Protein AF-A0A399X9U7-F1 (afdb_monomer_lite)

Foldseek 3Di:
DDDDDDPPCPVVVVVVVVVVVVDDPDDDPPQDPQDDADPLLLVLLLQQLQLQQVVLPDPVVVVVQVVDQKAWAAWEAEPFKTWIWIHGPVGIKIWMKGWPAFDVVVVRDTDIDTDMDDLVQLNPPPCNVVCLSSDPDVVSVSVSVCSSPDRDDSVSSVVCRVVSHYHYHYDYDD

Radius of gyration: 19.42 Å; chains: 1; bounding box: 49×53×47 Å

Structure (mmCIF, N/CA/C/O backbone):
data_AF-A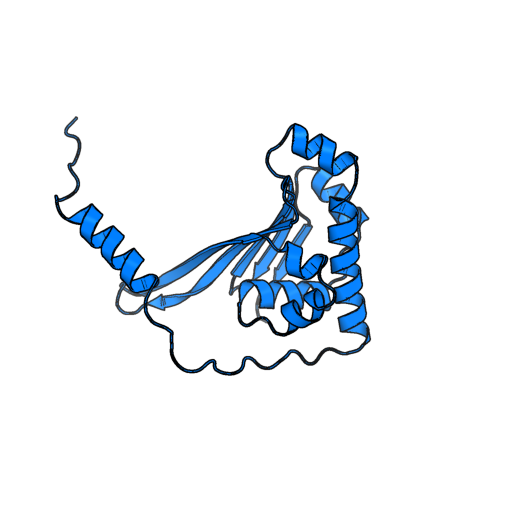0A399X9U7-F1
#
_entry.id   AF-A0A399X9U7-F1
#
loop_
_atom_site.group_PDB
_atom_site.id
_atom_site.type_symbol
_atom_site.label_atom_id
_atom_site.label_alt_id
_atom_site.label_comp_id
_atom_site.label_asym_id
_atom_site.label_entity_id
_atom_site.label_seq_id
_atom_site.pdbx_PDB_ins_code
_atom_site.Cartn_x
_atom_site.Cartn_y
_atom_site.Cartn_z
_atom_site.occupancy
_atom_site.B_iso_or_equiv
_atom_site.auth_seq_id
_atom_site.auth_comp_id
_atom_site.auth_asym_id
_atom_site.auth_atom_id
_atom_site.pdbx_PDB_model_num
ATOM 1 N N . MET A 1 1 ? -30.517 -34.171 -14.030 1.00 41.56 1 MET A N 1
ATOM 2 C CA . MET A 1 1 ? -29.360 -33.263 -14.184 1.00 41.56 1 MET A CA 1
ATOM 3 C C . MET A 1 1 ? -28.101 -34.109 -14.130 1.00 41.56 1 MET A C 1
ATOM 5 O O . MET A 1 1 ? -27.771 -34.615 -13.067 1.00 41.56 1 MET A O 1
ATOM 9 N N . ASN A 1 2 ? -27.466 -34.354 -15.277 1.00 43.75 2 ASN A N 1
ATOM 10 C CA . ASN A 1 2 ? -26.232 -35.135 -15.333 1.00 43.75 2 ASN A CA 1
ATOM 11 C C . ASN A 1 2 ? -25.071 -34.232 -14.913 1.00 43.75 2 ASN A C 1
ATOM 13 O O . ASN A 1 2 ? -24.716 -33.311 -15.643 1.00 43.75 2 ASN A O 1
ATOM 17 N N . MET A 1 3 ? -24.505 -34.481 -13.731 1.00 45.59 3 MET A N 1
ATOM 18 C CA . MET A 1 3 ? -23.236 -33.879 -13.331 1.00 45.59 3 MET A CA 1
ATOM 19 C C . MET A 1 3 ? -22.171 -34.280 -14.354 1.00 45.59 3 MET A C 1
ATOM 21 O O . MET A 1 3 ? -21.854 -35.462 -14.498 1.00 45.59 3 MET A O 1
ATOM 25 N N . VAL A 1 4 ? -21.643 -33.295 -15.079 1.00 49.31 4 VAL A N 1
ATOM 26 C CA . VAL A 1 4 ? -20.519 -33.483 -15.997 1.00 49.31 4 VAL A CA 1
ATOM 27 C C . VAL A 1 4 ? -19.310 -33.863 -15.147 1.00 49.31 4 VAL A C 1
ATOM 29 O O . VAL A 1 4 ? -18.787 -33.045 -14.393 1.00 49.31 4 VAL A O 1
ATOM 32 N N . LYS A 1 5 ? -18.905 -35.135 -15.206 1.00 55.19 5 LYS A N 1
ATOM 33 C CA . LYS A 1 5 ? -17.706 -35.609 -14.512 1.00 55.19 5 LYS A CA 1
ATOM 34 C C . LYS A 1 5 ? -16.485 -35.021 -15.210 1.00 55.19 5 LYS A C 1
ATOM 36 O O . LYS A 1 5 ? -16.340 -35.165 -16.423 1.00 55.19 5 LYS A O 1
ATOM 41 N N . ALA A 1 6 ? -15.616 -34.367 -14.443 1.00 52.53 6 ALA A N 1
ATOM 42 C CA . ALA A 1 6 ? -14.308 -33.977 -14.944 1.00 52.53 6 ALA A CA 1
ATOM 43 C C . ALA A 1 6 ? -13.552 -35.24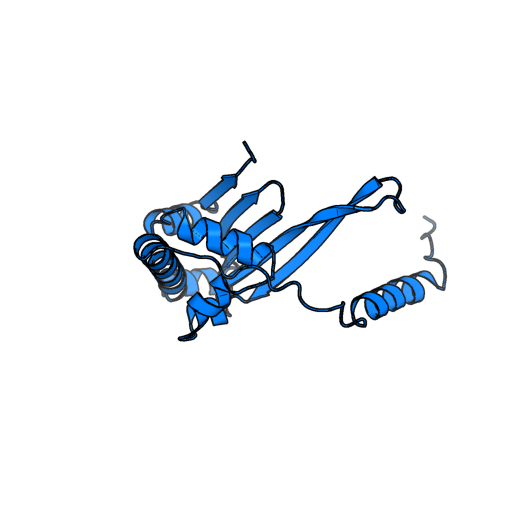0 -15.411 1.00 52.53 6 ALA A C 1
ATOM 45 O O . ALA A 1 6 ? -13.658 -36.276 -14.746 1.00 52.53 6 ALA A O 1
ATOM 46 N N . PRO A 1 7 ? -12.815 -35.185 -16.537 1.00 67.81 7 PRO A N 1
ATOM 47 C CA . PRO A 1 7 ? -11.997 -36.303 -16.996 1.00 67.81 7 PRO A CA 1
ATOM 48 C C . PRO A 1 7 ? -11.060 -36.783 -15.882 1.00 67.81 7 PRO A C 1
ATOM 50 O O . PRO A 1 7 ? -10.490 -35.953 -15.175 1.00 67.81 7 PRO A O 1
ATOM 53 N N . GLU A 1 8 ? -10.862 -38.099 -15.751 1.00 65.50 8 GLU A N 1
ATOM 54 C CA . GLU A 1 8 ? -10.122 -38.731 -14.636 1.00 65.50 8 GLU A CA 1
ATOM 55 C C . GLU A 1 8 ? -8.705 -38.174 -14.419 1.00 65.50 8 GLU A C 1
ATOM 57 O O . GLU A 1 8 ? -8.156 -38.291 -13.331 1.00 65.50 8 GLU A O 1
ATOM 62 N N . LYS A 1 9 ? -8.128 -37.521 -15.432 1.00 61.19 9 LYS A N 1
ATOM 63 C CA . LYS A 1 9 ? -6.778 -36.944 -15.397 1.00 61.19 9 LYS A CA 1
ATOM 64 C C . LYS A 1 9 ? -6.742 -35.419 -15.310 1.00 61.19 9 LYS A C 1
ATOM 66 O O . LYS A 1 9 ? -5.658 -34.854 -15.233 1.00 61.19 9 LYS A O 1
ATOM 71 N N . PHE A 1 10 ? -7.890 -34.738 -15.309 1.00 70.19 10 PHE A N 1
ATOM 72 C CA . PHE A 1 10 ? -7.940 -33.273 -15.295 1.00 70.19 10 PHE A CA 1
ATOM 73 C C . PHE A 1 10 ? -7.275 -32.695 -14.042 1.00 70.19 10 PHE A C 1
ATOM 75 O O . PHE A 1 10 ? -6.485 -31.758 -14.137 1.00 70.19 10 PHE A O 1
ATOM 82 N N . LEU A 1 11 ? -7.558 -33.275 -12.872 1.00 61.28 11 LEU A N 1
ATOM 83 C CA . LEU A 1 11 ? -6.993 -32.805 -11.609 1.00 61.28 11 LEU A CA 1
ATOM 84 C C . LEU A 1 11 ? -5.471 -33.025 -11.562 1.00 61.28 11 LEU A C 1
ATOM 86 O O . LEU A 1 11 ? -4.735 -32.121 -11.172 1.00 61.28 11 LEU A O 1
ATOM 90 N N . ASP A 1 12 ? -4.993 -34.172 -12.045 1.00 66.19 12 ASP A N 1
ATOM 91 C CA . ASP A 1 12 ? -3.563 -34.497 -12.094 1.00 66.19 12 ASP A CA 1
ATOM 92 C C . ASP A 1 12 ? -2.804 -33.663 -13.141 1.00 66.19 12 ASP A C 1
ATOM 94 O O . ASP A 1 12 ? -1.686 -33.204 -12.887 1.00 66.19 12 ASP A O 1
ATOM 98 N N . GLU A 1 13 ? -3.406 -33.376 -14.299 1.00 65.81 13 GLU A N 1
ATOM 99 C CA . GLU A 1 13 ? -2.847 -32.451 -15.295 1.00 65.81 13 GLU A CA 1
ATOM 100 C C . GLU A 1 13 ? -2.814 -31.008 -14.778 1.00 65.81 13 GLU A C 1
ATOM 102 O O . GLU A 1 13 ? -1.831 -30.290 -14.973 1.00 65.81 13 GLU A O 1
ATOM 107 N N . TYR A 1 14 ? -3.856 -30.574 -14.072 1.00 64.94 14 TYR A N 1
ATOM 108 C CA . TYR A 1 14 ? -3.912 -29.242 -13.478 1.00 64.94 14 TYR A CA 1
ATOM 109 C C . TYR A 1 14 ? -2.863 -29.075 -12.364 1.00 64.94 14 TYR A C 1
ATOM 111 O O . TYR A 1 14 ? -2.117 -28.089 -12.334 1.00 64.94 14 TYR A O 1
ATOM 119 N N . LEU A 1 15 ? -2.732 -30.067 -11.478 1.00 57.69 15 LEU A N 1
ATOM 120 C CA . LEU A 1 15 ? -1.759 -30.059 -10.383 1.00 57.69 15 LEU A CA 1
ATOM 121 C C . LEU A 1 15 ? -0.313 -30.245 -10.868 1.00 57.69 15 LEU A C 1
ATOM 123 O O . LEU A 1 15 ? 0.602 -29.621 -10.320 1.00 57.69 15 LEU A O 1
ATOM 127 N N . SER A 1 16 ? -0.080 -31.035 -11.919 1.00 63.75 16 SER A N 1
ATOM 128 C CA . SER A 1 16 ? 1.253 -31.166 -12.524 1.00 63.75 16 SER A CA 1
ATOM 129 C C . SER A 1 16 ? 1.705 -29.871 -13.206 1.00 63.75 16 SER A C 1
ATOM 131 O O . SER A 1 16 ? 2.871 -29.496 -13.068 1.00 63.75 16 SER A O 1
ATOM 133 N N . ARG A 1 17 ? 0.795 -29.099 -13.820 1.00 56.41 17 ARG A N 1
ATOM 134 C CA . ARG A 1 17 ? 1.097 -27.744 -14.322 1.00 56.41 17 ARG A CA 1
ATOM 135 C C . ARG A 1 17 ? 1.448 -26.768 -13.195 1.00 56.41 17 ARG A C 1
ATOM 137 O O . ARG A 1 17 ? 2.394 -25.997 -13.349 1.00 56.41 17 ARG A O 1
ATOM 144 N N . LYS A 1 18 ? 0.780 -26.848 -12.033 1.00 49.12 18 LYS A N 1
ATOM 145 C CA . LYS A 1 18 ? 1.180 -26.088 -10.829 1.00 49.12 18 LYS A CA 1
ATOM 146 C C . LYS A 1 18 ? 2.589 -26.459 -10.345 1.00 49.12 18 LYS A C 1
ATOM 148 O O . LYS A 1 18 ? 3.338 -25.567 -9.956 1.00 49.12 18 LYS A O 1
ATOM 153 N N . LYS A 1 19 ? 2.989 -27.736 -10.420 1.00 45.50 19 LYS A N 1
ATOM 154 C CA . LYS A 1 19 ? 4.364 -28.167 -10.087 1.00 45.50 19 LYS A CA 1
ATOM 155 C C . LYS A 1 19 ? 5.411 -27.672 -11.091 1.00 45.50 19 LYS A C 1
ATOM 157 O O . LYS A 1 19 ? 6.499 -27.292 -10.672 1.00 45.50 19 LYS A O 1
ATOM 162 N N . VAL A 1 20 ? 5.092 -27.606 -12.385 1.00 45.00 20 VAL A N 1
ATOM 163 C CA . VAL A 1 20 ? 6.006 -27.054 -13.408 1.00 45.00 20 VAL A CA 1
ATOM 164 C C . VAL A 1 20 ? 6.177 -25.533 -13.263 1.00 45.00 20 VAL A C 1
ATOM 166 O O . VAL A 1 20 ? 7.260 -25.015 -13.526 1.00 45.00 20 VAL A O 1
ATOM 169 N N . LEU A 1 21 ? 5.166 -24.820 -12.754 1.00 46.41 21 LEU A N 1
ATOM 170 C CA . LEU A 1 21 ? 5.271 -23.397 -12.395 1.00 46.41 21 LEU A CA 1
ATOM 171 C C . LEU A 1 21 ? 6.057 -23.143 -11.093 1.00 46.41 21 LEU A C 1
ATOM 173 O O . LEU A 1 21 ? 6.485 -22.018 -10.854 1.00 46.41 21 LEU A O 1
ATOM 177 N N . GLY A 1 22 ? 6.281 -24.176 -10.273 1.00 44.34 22 GLY A N 1
ATOM 178 C CA . GLY A 1 22 ? 7.064 -24.110 -9.034 1.00 44.34 22 GLY A CA 1
ATOM 179 C C . GLY A 1 22 ? 8.519 -24.575 -9.161 1.00 44.34 22 GLY A C 1
ATOM 180 O O . GLY A 1 22 ? 9.208 -24.670 -8.151 1.00 44.34 22 GLY A O 1
ATOM 181 N N . GLY A 1 23 ? 8.999 -24.896 -10.368 1.00 44.22 23 GLY A N 1
ATOM 182 C CA . GLY A 1 23 ? 10.245 -25.649 -10.524 1.00 44.22 23 GLY A CA 1
ATOM 183 C C . GLY A 1 23 ? 10.994 -25.405 -11.825 1.00 44.22 23 GLY A C 1
ATOM 184 O O . GLY A 1 23 ? 11.345 -26.359 -12.507 1.00 44.22 23 GLY A O 1
ATOM 185 N N . LYS A 1 24 ? 11.286 -24.147 -12.156 1.00 36.97 24 LYS A N 1
ATOM 186 C CA . LYS A 1 24 ? 12.490 -23.779 -12.915 1.00 36.97 24 LYS A CA 1
ATOM 187 C C . LYS A 1 24 ? 12.995 -22.460 -12.351 1.00 36.97 24 LYS A C 1
ATOM 189 O O . LYS A 1 24 ? 12.332 -21.438 -12.495 1.00 36.97 24 LYS A O 1
ATOM 194 N N . ALA A 1 25 ? 14.163 -22.502 -11.711 1.00 46.09 25 ALA A N 1
ATOM 195 C CA . ALA A 1 25 ? 14.980 -21.322 -11.478 1.00 46.09 25 ALA A CA 1
ATOM 196 C C . ALA A 1 25 ? 15.245 -20.684 -12.849 1.00 46.09 25 ALA A C 1
ATOM 198 O O . ALA A 1 25 ? 16.075 -21.157 -13.627 1.00 46.09 25 ALA A O 1
ATOM 199 N N . GLY A 1 26 ? 14.416 -19.699 -13.190 1.00 38.09 26 GLY A N 1
ATOM 200 C CA . GLY A 1 26 ? 14.501 -18.953 -14.429 1.00 38.09 26 GLY A CA 1
ATOM 201 C C . GLY A 1 26 ? 15.849 -18.253 -14.502 1.00 38.09 26 GLY A C 1
ATOM 202 O O . GLY A 1 26 ? 16.326 -17.697 -13.517 1.00 38.09 26 GLY A O 1
ATOM 203 N N . ALA A 1 27 ? 16.453 -18.372 -15.679 1.00 36.53 27 ALA A N 1
ATOM 204 C CA . ALA A 1 27 ? 17.723 -17.816 -16.105 1.00 36.53 27 ALA A CA 1
ATOM 205 C C . ALA A 1 27 ? 18.062 -16.444 -15.499 1.00 36.53 27 ALA A C 1
ATOM 207 O O . ALA A 1 27 ? 17.189 -15.593 -15.370 1.00 36.53 27 ALA A O 1
ATOM 208 N N . LYS A 1 28 ? 19.359 -16.274 -15.184 1.00 37.00 28 LYS A N 1
ATOM 209 C CA . LYS A 1 28 ? 20.082 -15.026 -14.879 1.00 37.00 28 LYS A CA 1
ATOM 210 C C . LYS A 1 28 ? 19.170 -13.803 -14.786 1.00 37.00 28 LYS A C 1
ATOM 212 O O . LYS A 1 28 ? 18.799 -13.249 -15.816 1.00 37.00 28 LYS A O 1
ATOM 217 N N . SER A 1 29 ? 18.893 -13.396 -13.544 1.00 34.47 29 SER A N 1
ATOM 218 C CA . SER A 1 29 ? 18.397 -12.066 -13.187 1.00 34.47 29 SER A CA 1
ATOM 219 C C . SER A 1 29 ? 19.012 -11.035 -14.134 1.00 34.47 29 SER A C 1
ATOM 221 O O . SER A 1 29 ? 20.200 -10.720 -14.034 1.00 34.47 29 SER A O 1
ATOM 223 N N . SER A 1 30 ? 18.225 -10.564 -15.105 1.00 41.12 30 SER A N 1
ATOM 224 C CA . SER A 1 30 ? 18.475 -9.263 -15.696 1.00 41.12 30 SER A CA 1
ATOM 225 C C . SER A 1 30 ? 18.414 -8.327 -14.506 1.00 41.12 30 SER A C 1
ATOM 227 O O . SER A 1 30 ? 17.343 -8.180 -13.918 1.00 41.12 30 SER A O 1
ATOM 229 N N . VAL A 1 31 ? 19.570 -7.821 -14.078 1.00 45.16 31 VAL A N 1
ATOM 230 C CA . VAL A 1 31 ? 19.669 -6.865 -12.979 1.00 45.16 31 VAL A CA 1
ATOM 231 C C . VAL A 1 31 ? 18.693 -5.749 -13.318 1.00 45.16 31 VAL A C 1
ATOM 233 O O . VAL A 1 31 ? 18.966 -4.951 -14.214 1.00 45.16 31 VAL A O 1
ATOM 236 N N . MET A 1 32 ? 17.516 -5.755 -12.684 1.00 51.84 32 MET A N 1
ATOM 237 C CA . MET A 1 32 ? 16.585 -4.655 -12.857 1.00 51.84 32 MET A CA 1
ATOM 238 C C . MET A 1 32 ? 17.326 -3.422 -12.352 1.00 51.84 32 MET A C 1
ATOM 240 O O . MET A 1 32 ? 17.944 -3.488 -11.281 1.00 51.84 32 MET A O 1
ATOM 244 N N . PRO A 1 33 ? 17.382 -2.345 -13.150 1.00 57.69 33 PRO A N 1
ATOM 245 C CA . PRO A 1 33 ? 18.125 -1.165 -12.764 1.00 57.69 33 PRO A CA 1
ATOM 246 C C . PRO A 1 33 ? 17.585 -0.684 -11.420 1.00 57.69 33 PRO A C 1
ATOM 248 O O . PRO A 1 33 ? 16.384 -0.477 -11.259 1.00 57.69 33 PRO A O 1
ATOM 251 N N . VAL A 1 34 ? 18.478 -0.552 -10.438 1.00 67.50 34 VAL A N 1
ATOM 252 C CA . VAL A 1 34 ? 18.133 0.068 -9.157 1.00 67.50 34 VAL A CA 1
ATOM 253 C C . VAL A 1 34 ? 17.624 1.469 -9.471 1.00 67.50 34 VAL A C 1
ATOM 255 O O . VAL A 1 34 ? 18.308 2.216 -10.180 1.00 67.50 34 VAL A O 1
ATOM 258 N N . ARG A 1 35 ? 16.435 1.816 -8.967 1.00 77.12 35 ARG A N 1
ATOM 259 C CA . ARG A 1 35 ? 15.876 3.156 -9.153 1.00 77.12 35 ARG A CA 1
ATOM 260 C C . ARG A 1 35 ? 16.882 4.197 -8.701 1.00 77.12 35 ARG A C 1
ATOM 262 O O . ARG A 1 35 ? 17.356 4.164 -7.564 1.00 77.12 35 ARG A O 1
ATOM 269 N N . LYS A 1 36 ? 17.191 5.136 -9.588 1.00 80.62 36 LYS A N 1
ATOM 270 C CA . LYS A 1 36 ? 17.878 6.360 -9.197 1.00 80.62 36 LYS A CA 1
ATOM 271 C C . LYS A 1 36 ? 16.805 7.325 -8.726 1.00 80.62 36 LYS A C 1
ATOM 273 O O . LYS A 1 36 ? 16.060 7.830 -9.551 1.00 80.62 36 LYS A O 1
ATOM 278 N N . VAL A 1 37 ? 16.733 7.523 -7.417 1.00 87.44 37 VAL A N 1
ATOM 279 C CA . VAL A 1 37 ? 15.838 8.494 -6.786 1.00 87.44 37 VAL A CA 1
ATOM 280 C C . VAL A 1 37 ? 16.659 9.660 -6.248 1.00 87.44 37 VAL A C 1
ATOM 282 O O . VAL A 1 37 ? 17.752 9.478 -5.704 1.00 87.44 37 VAL A O 1
ATOM 285 N N . SER A 1 38 ? 16.140 10.862 -6.426 1.00 91.00 38 SER A N 1
ATOM 286 C CA . SER A 1 38 ? 16.591 12.081 -5.767 1.00 91.00 38 SER A CA 1
ATOM 287 C C . SER A 1 38 ? 16.313 12.026 -4.260 1.00 91.00 38 SER A C 1
ATOM 289 O O . SER A 1 38 ? 15.569 11.179 -3.758 1.00 91.00 38 SER A O 1
ATOM 291 N N . ALA A 1 39 ? 16.917 12.950 -3.510 1.00 92.38 39 ALA A N 1
ATOM 292 C CA . ALA A 1 39 ? 16.698 13.044 -2.068 1.00 92.38 39 ALA A CA 1
ATOM 293 C C . ALA A 1 39 ? 15.233 13.370 -1.719 1.00 92.38 39 ALA A C 1
ATOM 295 O O . ALA A 1 39 ? 14.710 12.845 -0.738 1.00 92.38 39 ALA A O 1
ATOM 296 N N . GLU A 1 40 ? 14.571 14.196 -2.532 1.00 92.94 40 GLU A N 1
ATOM 297 C CA . GLU A 1 40 ? 13.166 14.578 -2.349 1.00 92.94 40 GLU A CA 1
ATOM 298 C C . GLU A 1 40 ? 12.220 13.401 -2.604 1.00 92.94 40 GLU A C 1
ATOM 300 O O . GLU A 1 40 ? 11.326 13.136 -1.803 1.00 92.94 40 GLU A O 1
ATOM 305 N N . GLU A 1 41 ? 12.456 12.645 -3.676 1.00 94.38 41 GLU A N 1
ATOM 306 C CA . GLU A 1 41 ? 11.721 11.415 -3.999 1.00 94.38 41 GLU A CA 1
ATOM 307 C C . GLU A 1 41 ? 11.863 10.363 -2.894 1.00 94.38 41 GLU A C 1
ATOM 309 O O . GLU A 1 41 ? 10.878 9.765 -2.460 1.00 94.38 41 GLU A O 1
ATOM 314 N N . LEU A 1 42 ? 13.082 10.177 -2.377 1.00 93.44 42 LEU A N 1
ATOM 315 C CA . LEU A 1 42 ? 13.326 9.269 -1.259 1.00 93.44 42 LEU A CA 1
ATOM 316 C C . LEU A 1 42 ? 12.627 9.737 0.026 1.00 93.44 42 LEU A C 1
ATOM 318 O O . LEU A 1 42 ? 12.140 8.905 0.793 1.00 93.44 42 LEU A O 1
ATOM 322 N N . ALA A 1 43 ? 12.591 11.047 0.282 1.00 93.38 43 ALA A N 1
ATOM 323 C CA . ALA A 1 43 ? 11.889 11.603 1.431 1.00 93.38 43 ALA A CA 1
ATOM 324 C C . ALA A 1 43 ? 10.378 11.351 1.330 1.00 93.38 43 ALA A C 1
ATOM 326 O O . ALA A 1 43 ? 9.796 10.854 2.293 1.00 93.38 43 ALA A O 1
ATOM 327 N N . ARG A 1 44 ? 9.765 11.591 0.161 1.00 94.94 44 ARG A N 1
ATOM 328 C CA . ARG A 1 44 ? 8.340 11.296 -0.078 1.00 94.94 44 ARG A CA 1
ATOM 329 C C . ARG A 1 44 ? 8.016 9.819 0.106 1.00 94.94 44 ARG A C 1
ATOM 331 O O . ARG A 1 44 ? 7.101 9.492 0.856 1.00 94.94 44 ARG A O 1
ATOM 338 N N . LEU A 1 45 ? 8.825 8.929 -0.472 1.00 95.31 45 LEU A N 1
ATOM 339 C CA . LEU A 1 45 ? 8.673 7.485 -0.288 1.00 95.31 45 LEU A CA 1
ATOM 340 C C . LEU A 1 45 ? 8.668 7.099 1.198 1.00 95.31 45 LEU A C 1
ATOM 342 O O . LEU A 1 45 ? 7.805 6.344 1.645 1.00 95.31 45 LEU A O 1
ATOM 346 N N . LYS A 1 46 ? 9.623 7.623 1.976 1.00 94.25 46 LYS A N 1
ATOM 347 C CA . LYS A 1 46 ? 9.717 7.346 3.417 1.00 94.25 46 LYS A CA 1
ATOM 348 C C . LYS A 1 46 ? 8.518 7.882 4.188 1.00 94.25 46 LYS A C 1
ATOM 350 O O . LYS A 1 46 ? 8.012 7.165 5.045 1.00 94.25 46 LYS A O 1
ATOM 355 N N . ILE A 1 47 ? 8.068 9.096 3.876 1.00 95.12 47 ILE A N 1
ATOM 356 C CA . ILE A 1 47 ? 6.892 9.704 4.506 1.00 95.12 47 ILE A CA 1
ATOM 357 C C . ILE A 1 47 ? 5.660 8.842 4.238 1.00 95.12 47 ILE A C 1
ATOM 359 O O . ILE A 1 47 ? 5.005 8.435 5.187 1.00 95.12 47 ILE A O 1
ATOM 363 N N . ASN A 1 48 ? 5.401 8.460 2.987 1.00 96.38 48 ASN A N 1
ATOM 364 C CA . ASN A 1 48 ? 4.264 7.602 2.650 1.00 96.38 48 ASN A CA 1
ATOM 365 C C . ASN A 1 48 ? 4.311 6.262 3.401 1.00 96.38 48 ASN A C 1
ATOM 367 O O . ASN A 1 48 ? 3.324 5.857 4.011 1.00 96.38 48 ASN A O 1
ATOM 371 N N . ILE A 1 49 ? 5.470 5.591 3.432 1.00 95.62 49 ILE A N 1
ATOM 372 C CA . ILE A 1 49 ? 5.648 4.346 4.200 1.00 95.62 49 ILE A CA 1
ATOM 373 C C . ILE A 1 49 ? 5.324 4.565 5.686 1.00 95.62 49 ILE A C 1
ATOM 375 O O . ILE A 1 49 ? 4.603 3.766 6.285 1.00 95.62 49 ILE A O 1
ATOM 379 N N . GLN A 1 50 ? 5.834 5.646 6.279 1.00 94.81 50 GLN A N 1
ATOM 380 C CA . GLN A 1 50 ? 5.591 5.985 7.681 1.00 94.81 50 GLN A CA 1
ATOM 381 C C . GLN A 1 50 ? 4.118 6.286 7.954 1.00 94.81 50 GLN A C 1
ATOM 383 O O . GLN A 1 50 ? 3.584 5.763 8.927 1.00 94.81 50 GLN A O 1
ATOM 388 N N . THR A 1 51 ? 3.455 7.060 7.094 1.00 95.94 51 THR A N 1
ATOM 389 C CA . THR A 1 51 ? 2.030 7.393 7.202 1.00 95.94 51 THR A CA 1
ATOM 390 C C . THR A 1 51 ? 1.174 6.132 7.182 1.00 95.94 51 THR A C 1
ATOM 392 O O . THR A 1 51 ? 0.398 5.890 8.104 1.00 95.94 51 THR A O 1
ATOM 395 N N . LEU A 1 52 ? 1.362 5.273 6.177 1.00 96.50 52 LEU A N 1
ATOM 396 C CA . LEU A 1 52 ? 0.569 4.052 6.020 1.00 96.50 52 LEU A CA 1
ATOM 397 C C . LEU A 1 52 ? 0.764 3.082 7.195 1.00 96.50 52 LEU A C 1
ATOM 399 O O . LEU A 1 52 ? -0.201 2.454 7.635 1.00 96.50 52 LEU A O 1
ATOM 403 N N . TRP A 1 53 ? 1.994 2.959 7.704 1.00 96.25 53 TRP A N 1
ATOM 404 C CA . TRP A 1 53 ? 2.283 2.151 8.893 1.00 96.25 53 TRP A CA 1
ATOM 405 C C . TRP A 1 53 ? 1.740 2.783 10.179 1.00 96.25 53 TRP A C 1
ATOM 407 O O . TRP A 1 53 ? 1.250 2.073 11.057 1.00 96.25 53 TRP A O 1
ATOM 417 N N . GLY A 1 54 ? 1.805 4.111 10.280 1.00 95.69 54 GLY A N 1
ATOM 418 C CA . GLY A 1 54 ? 1.274 4.891 11.391 1.00 95.69 54 GLY A CA 1
ATOM 419 C C . GLY A 1 54 ? -0.226 4.683 11.550 1.00 95.69 54 GLY A C 1
ATOM 420 O O . GLY A 1 54 ? -0.657 4.278 12.627 1.00 95.69 54 GLY A O 1
ATOM 421 N N . VAL A 1 55 ? -0.990 4.843 10.463 1.00 96.38 55 VAL A N 1
ATOM 422 C CA . VAL A 1 55 ? -2.441 4.594 10.435 1.00 96.38 55 VAL A CA 1
ATOM 423 C C . VAL A 1 55 ? -2.755 3.158 10.851 1.00 96.38 55 VAL A C 1
ATOM 425 O O . VAL A 1 55 ? -3.562 2.956 11.756 1.00 96.38 55 VAL A O 1
ATOM 428 N N . TYR A 1 56 ? -2.068 2.158 10.284 1.00 96.50 56 TYR A N 1
ATOM 429 C CA . TYR A 1 56 ? -2.252 0.751 10.668 1.00 96.50 56 TYR A CA 1
ATOM 430 C C . TYR A 1 56 ? -2.077 0.509 12.180 1.00 96.50 56 TYR A C 1
ATOM 432 O O . TYR A 1 56 ? -2.771 -0.313 12.778 1.00 96.50 56 TYR A O 1
ATOM 440 N N . GLY A 1 57 ? -1.140 1.221 12.812 1.00 92.38 57 GLY A N 1
ATOM 441 C CA . GLY A 1 57 ? -0.813 1.060 14.226 1.00 92.38 57 GLY A CA 1
ATOM 442 C C . GLY A 1 57 ? -1.880 1.560 15.206 1.00 92.38 57 GLY A C 1
ATOM 443 O O . GLY A 1 57 ? -1.774 1.241 16.399 1.00 92.38 57 GLY A O 1
ATOM 444 N N . THR A 1 58 ? -2.878 2.307 14.730 1.00 94.44 58 THR A N 1
ATOM 445 C CA . THR A 1 58 ? -3.864 3.020 15.556 1.00 94.44 58 THR A CA 1
ATOM 446 C C . THR A 1 58 ? -4.890 2.093 16.222 1.00 94.44 58 THR A C 1
ATOM 448 O O . THR A 1 58 ? -5.193 1.015 15.699 1.00 94.44 58 THR A O 1
ATOM 451 N N . PRO A 1 59 ? -5.432 2.471 17.396 1.00 93.81 59 PRO A N 1
ATOM 452 C CA . PRO A 1 59 ? -6.519 1.735 18.040 1.00 93.81 59 PRO A CA 1
ATOM 453 C C . PRO A 1 59 ? -7.764 1.598 17.157 1.00 93.81 59 PRO A C 1
ATOM 455 O O . PRO A 1 59 ? -8.354 0.524 17.113 1.00 93.81 59 PRO A O 1
ATOM 458 N N . GLU A 1 60 ? -8.118 2.644 16.416 1.00 94.81 60 GLU A N 1
ATOM 459 C CA . GLU A 1 60 ? -9.298 2.703 15.555 1.00 94.81 60 GLU A CA 1
ATOM 460 C C . GLU A 1 60 ? -9.241 1.623 14.468 1.00 94.81 60 GLU A C 1
ATOM 462 O O . GLU A 1 60 ? -10.198 0.868 14.290 1.00 94.81 60 GLU A O 1
ATOM 467 N N . ILE A 1 61 ? -8.090 1.468 13.802 1.00 95.31 61 ILE A N 1
ATOM 468 C CA . ILE A 1 61 ? -7.896 0.400 12.813 1.00 95.31 61 ILE A CA 1
ATOM 469 C C . ILE A 1 61 ? -8.009 -0.982 13.461 1.00 95.31 61 ILE A C 1
ATOM 471 O O . ILE A 1 61 ? -8.625 -1.878 12.885 1.00 95.31 61 ILE A O 1
ATOM 475 N N . ARG A 1 62 ? -7.484 -1.175 14.678 1.00 90.94 62 ARG A N 1
ATOM 476 C CA . ARG A 1 62 ? -7.621 -2.458 15.394 1.00 90.94 62 ARG A C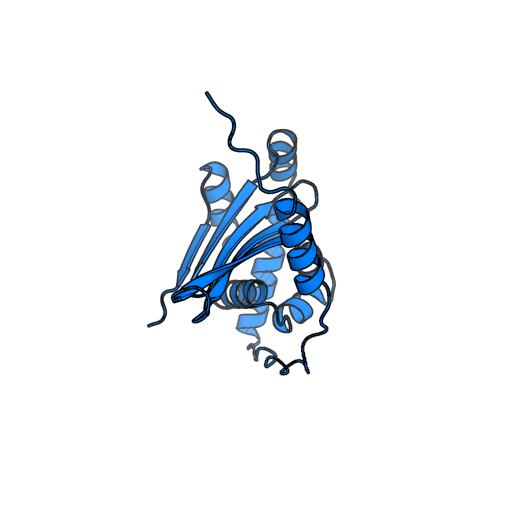A 1
ATOM 477 C C . ARG A 1 62 ? -9.070 -2.769 15.749 1.00 90.94 62 ARG A C 1
ATOM 479 O O . ARG A 1 62 ? -9.475 -3.922 15.648 1.00 90.94 62 ARG A O 1
ATOM 486 N N . GLU A 1 63 ? -9.842 -1.771 16.166 1.00 92.88 63 GLU A N 1
ATOM 487 C CA . GLU A 1 63 ? -11.260 -1.944 16.489 1.00 92.88 63 GLU A CA 1
ATOM 488 C C . GLU A 1 63 ? -12.095 -2.299 15.259 1.00 92.88 63 GLU A C 1
ATOM 490 O O . GLU A 1 63 ? -12.989 -3.145 15.355 1.00 92.88 63 GLU A O 1
ATOM 495 N N . ILE A 1 64 ? -11.796 -1.690 14.107 1.00 92.62 64 ILE A N 1
ATOM 496 C CA . ILE A 1 64 ? -12.433 -2.046 12.836 1.00 92.62 64 ILE A CA 1
ATOM 497 C C . ILE A 1 64 ? -12.041 -3.477 12.452 1.00 92.62 64 ILE A C 1
ATOM 499 O O . ILE A 1 64 ? -12.922 -4.300 12.229 1.00 92.62 64 ILE A O 1
ATOM 503 N N . LEU A 1 65 ? -10.748 -3.822 12.482 1.00 93.06 65 LEU A N 1
ATOM 504 C CA . LEU A 1 65 ? -10.257 -5.166 12.136 1.00 93.06 65 LEU A CA 1
ATOM 505 C C . LEU A 1 65 ? -10.707 -6.277 13.102 1.00 93.06 65 LEU A C 1
ATOM 507 O O . LEU A 1 65 ? -10.656 -7.458 12.772 1.00 93.06 65 LEU A O 1
ATOM 511 N N . ALA A 1 66 ? -11.152 -5.930 14.311 1.00 92.69 66 ALA A N 1
ATOM 512 C CA . ALA A 1 66 ? -11.781 -6.888 15.219 1.00 92.69 66 ALA A CA 1
ATOM 513 C C . ALA A 1 66 ? -13.206 -7.272 14.774 1.00 92.69 66 ALA A C 1
ATOM 515 O O . ALA A 1 66 ? -13.730 -8.302 15.202 1.00 92.69 66 ALA A O 1
ATOM 516 N N . LYS A 1 67 ? -13.844 -6.436 13.946 1.00 94.25 67 LYS A N 1
ATOM 517 C CA . LYS A 1 67 ? -15.206 -6.623 13.420 1.00 94.25 67 LYS A CA 1
ATOM 518 C C . LYS A 1 67 ? -15.204 -7.028 11.947 1.00 94.25 67 LYS A C 1
ATOM 520 O O . LYS A 1 67 ? -16.085 -7.769 11.519 1.00 94.25 67 LYS A O 1
ATOM 525 N N . GLU A 1 68 ? -14.218 -6.559 11.194 1.00 92.38 68 GLU A N 1
ATOM 526 C CA . GLU A 1 68 ? -14.053 -6.770 9.760 1.00 92.38 68 GLU A CA 1
ATOM 527 C C . GLU A 1 68 ? -12.730 -7.477 9.471 1.00 92.38 68 GLU A C 1
ATOM 529 O O . GLU A 1 68 ? -11.727 -7.252 10.137 1.00 92.38 68 GLU A O 1
ATOM 534 N N . GLN A 1 69 ? -12.701 -8.345 8.462 1.00 90.31 69 GLN A N 1
ATOM 535 C CA . GLN A 1 69 ? -11.498 -9.127 8.160 1.00 90.31 69 GLN A CA 1
ATOM 536 C C . GLN A 1 69 ? -10.366 -8.276 7.560 1.00 90.31 69 GLN A C 1
ATOM 538 O O . GLN A 1 69 ? -9.184 -8.570 7.770 1.00 90.31 69 GLN A O 1
ATOM 543 N N . GLU A 1 70 ? -10.721 -7.259 6.777 1.00 95.81 70 GLU A N 1
ATOM 544 C CA . GLU A 1 70 ? -9.779 -6.391 6.083 1.00 95.81 70 GLU A CA 1
ATOM 545 C C . GLU A 1 70 ? -10.369 -5.003 5.845 1.00 95.81 70 GLU A C 1
ATOM 547 O O . GLU A 1 70 ? -11.581 -4.855 5.728 1.00 95.81 70 GLU A O 1
ATOM 552 N N . ILE A 1 71 ? -9.495 -4.005 5.722 1.00 96.50 71 ILE A N 1
ATOM 553 C CA . ILE A 1 71 ? -9.850 -2.637 5.336 1.00 96.50 71 ILE A CA 1
ATOM 554 C C . ILE A 1 71 ? -9.062 -2.306 4.079 1.00 96.50 71 ILE A C 1
ATOM 556 O O . ILE A 1 71 ? -7.837 -2.184 4.136 1.00 96.50 71 ILE A O 1
ATOM 560 N N . ARG A 1 72 ? -9.741 -2.161 2.944 1.00 96.75 72 ARG A N 1
ATOM 561 C CA . ARG A 1 72 ? -9.120 -1.677 1.705 1.00 96.75 72 ARG A CA 1
ATOM 562 C C . ARG A 1 72 ? -9.051 -0.161 1.765 1.00 96.75 72 ARG A C 1
ATOM 564 O O . ARG A 1 72 ? -10.041 0.466 2.113 1.00 96.75 72 ARG A O 1
ATOM 571 N N . PHE A 1 73 ? -7.895 0.416 1.458 1.00 95.19 73 PHE A N 1
ATOM 572 C CA . PHE A 1 73 ? -7.702 1.861 1.631 1.00 95.19 73 PHE A CA 1
ATOM 573 C C . PHE A 1 73 ? -7.008 2.545 0.453 1.00 95.19 73 PHE A C 1
ATOM 575 O O . PHE A 1 73 ? -7.069 3.768 0.340 1.00 95.19 73 PHE A O 1
ATOM 582 N N . LEU A 1 74 ? -6.354 1.789 -0.431 1.00 97.00 74 LEU A N 1
ATOM 583 C CA . LEU A 1 74 ? -5.623 2.347 -1.563 1.00 97.00 74 LEU A CA 1
ATOM 584 C C . LEU A 1 74 ? -5.694 1.399 -2.760 1.00 97.00 74 LEU A C 1
ATOM 586 O O . LEU A 1 74 ? -5.387 0.216 -2.643 1.00 97.00 74 LEU A O 1
ATOM 590 N N . GLU A 1 75 ? -6.037 1.950 -3.913 1.00 97.00 75 GLU A N 1
ATOM 591 C CA . GLU A 1 75 ? -6.114 1.273 -5.200 1.00 97.00 75 GLU A CA 1
ATOM 592 C C . GLU A 1 75 ? -5.184 1.972 -6.196 1.00 97.00 75 GLU A C 1
ATOM 594 O O . GLU A 1 75 ? -5.173 3.199 -6.322 1.00 97.00 75 GLU A O 1
ATOM 599 N N . ILE A 1 76 ? -4.370 1.184 -6.892 1.00 95.50 76 ILE A N 1
ATOM 600 C CA . ILE A 1 76 ? -3.453 1.658 -7.923 1.00 95.50 76 ILE A CA 1
ATOM 601 C C . ILE A 1 76 ? -3.747 0.885 -9.196 1.00 95.50 76 ILE A C 1
ATOM 603 O O . ILE A 1 76 ? -3.584 -0.332 -9.246 1.00 95.50 76 ILE A O 1
ATOM 607 N N . GLU A 1 77 ? -4.109 1.600 -10.247 1.00 92.88 77 GLU A N 1
ATOM 608 C CA . GLU A 1 77 ? -4.350 1.032 -11.563 1.00 92.88 77 GLU A CA 1
ATOM 609 C C . GLU A 1 77 ? -3.352 1.584 -12.576 1.00 92.88 77 GLU A C 1
ATOM 611 O O . GLU A 1 77 ? -3.092 2.783 -12.671 1.00 92.88 77 GLU A O 1
ATOM 616 N N . SER A 1 78 ? -2.797 0.686 -13.374 1.00 87.00 78 SER A N 1
ATOM 617 C CA . SER A 1 78 ? -1.956 1.003 -14.519 1.00 87.00 78 SER A CA 1
ATOM 618 C C . SER A 1 78 ? -2.251 0.025 -15.648 1.00 87.00 78 SER A C 1
ATOM 620 O O . SER A 1 78 ? -2.823 -1.043 -15.434 1.00 87.00 78 SER A O 1
ATOM 622 N N . GLU A 1 79 ? -1.771 0.322 -16.851 1.00 83.12 79 GLU A N 1
ATOM 623 C CA . GLU A 1 79 ? -1.862 -0.611 -17.985 1.00 83.12 79 GLU A CA 1
ATOM 624 C C . GLU A 1 79 ? -1.190 -1.969 -17.717 1.00 83.12 79 GLU A C 1
ATOM 626 O O . GLU A 1 79 ? -1.525 -2.987 -18.335 1.00 83.12 79 GLU A O 1
ATOM 631 N N . LYS A 1 80 ? -0.214 -1.985 -16.804 1.00 83.94 80 LYS A N 1
ATOM 632 C CA . LYS A 1 80 ? 0.589 -3.165 -16.483 1.00 83.94 80 LYS A CA 1
ATOM 633 C C . LYS A 1 80 ? 0.084 -3.924 -15.269 1.00 83.94 80 LYS A C 1
ATOM 635 O O . LYS A 1 80 ? 0.354 -5.120 -15.176 1.00 83.94 80 LYS A O 1
ATOM 640 N N . ALA A 1 81 ? -0.595 -3.263 -14.338 1.00 88.19 81 ALA A N 1
ATOM 641 C CA . ALA A 1 81 ? -1.065 -3.902 -13.121 1.00 88.19 81 ALA A CA 1
ATOM 642 C C . ALA A 1 81 ? -2.205 -3.147 -12.439 1.00 88.19 81 ALA A C 1
ATOM 644 O O . ALA A 1 81 ? -2.247 -1.918 -12.483 1.00 88.19 81 ALA A O 1
ATOM 645 N N . SER A 1 82 ? -3.037 -3.899 -11.725 1.00 93.06 82 SER A N 1
ATOM 646 C CA . SER A 1 82 ? -3.946 -3.397 -10.694 1.00 93.06 82 SER A CA 1
ATOM 647 C C . SER A 1 82 ? -3.444 -3.866 -9.329 1.00 93.06 82 SER A C 1
ATOM 649 O O . SER A 1 82 ? -3.104 -5.040 -9.167 1.00 93.06 82 SER A O 1
ATOM 651 N N . LEU A 1 83 ? -3.340 -2.949 -8.369 1.00 96.19 83 LEU A N 1
ATOM 652 C CA . LEU A 1 83 ? -2.907 -3.192 -6.996 1.00 96.19 83 LEU A CA 1
ATOM 653 C C . LEU A 1 83 ? -3.982 -2.664 -6.041 1.00 96.19 83 LEU A C 1
ATOM 655 O O . LEU A 1 83 ? -4.442 -1.537 -6.194 1.00 96.19 83 LEU A O 1
ATOM 659 N N . SER A 1 84 ? -4.314 -3.427 -5.007 1.00 97.12 84 SER A N 1
ATOM 660 C CA . SER A 1 84 ? -5.139 -2.975 -3.886 1.00 97.12 84 SER A CA 1
ATOM 661 C C . SER A 1 84 ? -4.366 -3.215 -2.596 1.00 97.12 84 SER A C 1
ATOM 663 O O . SER A 1 84 ? -3.911 -4.330 -2.329 1.00 97.12 84 SER A O 1
ATOM 665 N N . LEU A 1 85 ? -4.175 -2.156 -1.813 1.00 97.75 85 LEU A N 1
ATOM 666 C CA . LEU A 1 85 ? -3.569 -2.209 -0.492 1.00 97.75 85 LEU A CA 1
ATOM 667 C C . LEU A 1 85 ? -4.655 -2.242 0.577 1.00 97.75 85 LEU A C 1
ATOM 669 O O . LEU A 1 85 ? -5.662 -1.530 0.521 1.00 97.75 85 LEU A O 1
ATOM 673 N N . MET A 1 86 ? -4.404 -3.074 1.580 1.00 98.06 86 MET A N 1
ATOM 674 C CA . MET A 1 86 ? -5.343 -3.325 2.660 1.00 98.06 86 MET A CA 1
ATOM 675 C C . MET A 1 86 ? -4.651 -3.559 3.992 1.00 98.06 86 MET A C 1
ATOM 677 O O . MET A 1 86 ? -3.548 -4.109 4.065 1.00 98.06 86 MET A O 1
ATOM 681 N N . TYR A 1 87 ? -5.337 -3.165 5.056 1.00 97.88 87 TYR A N 1
ATOM 682 C CA . TYR A 1 87 ? -4.999 -3.547 6.414 1.00 97.88 87 TYR A CA 1
ATOM 683 C C . TYR A 1 87 ? -5.683 -4.864 6.757 1.00 97.88 87 TYR A C 1
ATOM 685 O O . TYR A 1 87 ? -6.862 -5.056 6.475 1.00 97.88 87 TYR A O 1
ATOM 693 N N . ARG A 1 88 ? -4.931 -5.769 7.379 1.00 96.94 88 ARG A N 1
ATOM 694 C CA . ARG A 1 88 ? -5.418 -7.010 7.992 1.00 96.94 88 ARG A CA 1
ATOM 695 C C . ARG A 1 88 ? -4.795 -7.128 9.379 1.00 96.94 88 ARG A C 1
ATOM 697 O O . ARG A 1 88 ? -3.792 -6.479 9.656 1.00 96.94 88 ARG A O 1
ATOM 704 N N . GLU A 1 89 ? -5.304 -8.019 10.228 1.00 91.62 89 GLU A N 1
ATOM 705 C CA . GLU A 1 89 ? -4.792 -8.236 11.601 1.00 91.62 89 GLU A CA 1
ATOM 706 C C . GLU A 1 89 ? -3.257 -8.415 11.674 1.00 91.62 89 GLU A C 1
ATOM 708 O O . GLU A 1 89 ? -2.611 -8.072 12.662 1.00 91.62 89 GLU A O 1
ATOM 713 N N . LYS A 1 90 ? -2.650 -8.952 10.607 1.00 91.56 90 LYS A N 1
ATOM 714 C CA . LYS A 1 90 ? -1.209 -9.230 10.514 1.00 91.56 90 LYS A CA 1
ATOM 715 C C . LYS A 1 90 ? -0.419 -8.183 9.729 1.00 91.56 90 LYS A C 1
ATOM 717 O O . LYS A 1 90 ? 0.689 -8.494 9.292 1.00 91.56 90 LYS A O 1
ATOM 722 N N . GLY A 1 91 ? -0.947 -6.981 9.528 1.00 95.25 91 GLY A N 1
ATOM 723 C CA . GLY A 1 91 ? -0.232 -5.877 8.890 1.00 95.25 91 GLY A CA 1
ATOM 724 C C . GLY A 1 91 ? -0.813 -5.429 7.559 1.00 95.25 91 GLY A C 1
ATOM 725 O O . GLY A 1 91 ? -2.006 -5.571 7.297 1.00 95.25 91 GLY A O 1
ATOM 726 N N . ILE A 1 92 ? 0.060 -4.875 6.721 1.00 97.25 92 ILE A N 1
ATOM 727 C CA . ILE A 1 92 ? -0.307 -4.310 5.422 1.00 97.25 92 ILE A CA 1
ATOM 728 C C . ILE A 1 92 ? -0.121 -5.381 4.352 1.00 97.25 92 ILE A C 1
ATOM 730 O O . ILE A 1 92 ? 0.944 -5.998 4.246 1.00 97.25 92 ILE A O 1
ATOM 734 N N . PHE A 1 93 ? -1.159 -5.594 3.556 1.00 97.88 93 PHE A N 1
ATOM 735 C CA . PHE A 1 93 ? -1.173 -6.534 2.445 1.00 97.88 93 PHE A CA 1
ATOM 736 C C . PHE A 1 93 ? -1.406 -5.799 1.132 1.00 97.88 93 PHE A C 1
ATOM 738 O O . PHE A 1 93 ? -1.988 -4.716 1.103 1.00 97.88 93 PHE A O 1
ATOM 745 N N . MET A 1 94 ? -0.931 -6.408 0.054 1.00 97.56 94 MET A N 1
ATOM 746 C CA . MET A 1 94 ? -1.196 -5.988 -1.310 1.00 97.56 94 MET A CA 1
ATOM 747 C C . MET A 1 94 ? -1.715 -7.179 -2.098 1.00 97.56 94 MET A C 1
ATOM 749 O O . MET A 1 94 ? -0.987 -8.153 -2.316 1.00 97.56 94 MET A O 1
ATOM 753 N N . GLU A 1 95 ? -2.954 -7.066 -2.551 1.00 97.25 95 GLU A N 1
ATOM 754 C CA . GLU A 1 95 ? -3.477 -7.885 -3.633 1.00 97.25 95 GLU A CA 1
ATOM 755 C C . GLU A 1 95 ? -3.106 -7.223 -4.946 1.00 97.25 95 GLU A C 1
ATOM 757 O O . GLU A 1 95 ? -3.183 -6.002 -5.083 1.00 97.25 95 GLU A O 1
ATOM 762 N N . TYR A 1 96 ? -2.664 -8.015 -5.912 1.00 94.69 96 TYR A N 1
ATOM 763 C CA . TYR A 1 96 ? -2.278 -7.465 -7.193 1.00 94.69 96 TYR A CA 1
ATOM 764 C C . TYR A 1 96 ? -2.531 -8.420 -8.341 1.00 94.69 96 TYR A C 1
ATOM 766 O O . TYR A 1 96 ? -2.428 -9.641 -8.203 1.00 94.69 96 TYR A O 1
ATOM 774 N N . GLU A 1 97 ? -2.763 -7.829 -9.502 1.00 92.69 97 GLU A N 1
ATOM 775 C CA . GLU A 1 97 ? -2.808 -8.481 -10.794 1.00 92.69 97 GLU A CA 1
ATOM 776 C C . GLU A 1 97 ? -1.818 -7.786 -11.732 1.00 92.69 97 GLU A C 1
ATOM 778 O O . GLU A 1 97 ? -1.940 -6.592 -11.972 1.00 92.69 97 GLU A O 1
ATOM 783 N N . VAL A 1 98 ? -0.827 -8.514 -12.259 1.00 88.69 98 VAL A N 1
ATOM 784 C CA . VAL A 1 98 ? 0.123 -7.996 -13.263 1.00 88.69 98 VAL A CA 1
ATOM 785 C C . VAL A 1 98 ? -0.149 -8.633 -14.618 1.00 88.69 98 VAL A C 1
ATOM 787 O O . VAL A 1 98 ? -0.188 -9.859 -14.742 1.00 88.69 98 VAL A O 1
ATOM 790 N N . ASN A 1 99 ? -0.255 -7.801 -15.645 1.00 85.75 99 ASN A N 1
ATOM 791 C CA . ASN A 1 99 ? -0.368 -8.183 -17.042 1.00 85.75 99 ASN A CA 1
ATOM 792 C C . ASN A 1 99 ? 0.979 -8.702 -17.570 1.00 85.75 99 ASN A C 1
ATOM 794 O O . ASN A 1 99 ? 1.967 -7.973 -17.648 1.00 85.75 99 ASN A O 1
ATOM 798 N N . LEU A 1 100 ? 1.023 -9.976 -17.953 1.00 82.25 100 LEU A N 1
ATOM 799 C CA . LEU A 1 100 ? 2.204 -10.639 -18.515 1.00 82.25 100 LEU A CA 1
ATOM 800 C C . LEU A 1 100 ? 2.231 -10.604 -20.054 1.00 82.25 100 LEU A C 1
ATOM 802 O O . LEU A 1 100 ? 3.072 -11.259 -20.673 1.00 82.25 100 LEU A O 1
ATOM 806 N N . GLY A 1 101 ? 1.311 -9.863 -20.676 1.00 78.19 101 GLY A N 1
ATOM 807 C CA . GLY A 1 101 ? 1.158 -9.777 -22.123 1.00 78.19 101 GLY A CA 1
ATOM 808 C C . GLY A 1 101 ? 0.410 -10.967 -22.727 1.00 78.19 101 GLY A C 1
ATOM 809 O O . GLY A 1 101 ? -0.282 -11.725 -22.046 1.00 78.19 101 GLY A O 1
ATOM 810 N N . TYR A 1 102 ? 0.534 -11.120 -24.044 1.00 74.25 102 TYR A N 1
ATOM 811 C CA . TYR A 1 102 ? -0.230 -12.097 -24.819 1.00 74.25 102 TYR A CA 1
ATOM 812 C C . TYR A 1 102 ? 0.561 -13.374 -25.077 1.00 74.25 102 TYR A C 1
ATOM 814 O O . TYR A 1 102 ? 1.719 -13.332 -25.504 1.00 74.25 102 TYR A O 1
ATOM 822 N N . ARG A 1 103 ? -0.089 -14.532 -24.922 1.00 67.62 103 ARG A N 1
ATOM 823 C CA . ARG A 1 103 ? 0.516 -15.818 -25.288 1.00 67.62 103 ARG A CA 1
ATOM 824 C C . ARG A 1 103 ? -0.035 -16.306 -26.624 1.00 67.62 103 ARG A C 1
ATOM 826 O O . ARG A 1 103 ? -1.179 -16.743 -26.717 1.00 67.62 103 ARG A O 1
ATOM 833 N N . LYS A 1 104 ? 0.811 -16.280 -27.663 1.00 62.97 104 LYS A N 1
ATOM 834 C CA . LYS A 1 104 ? 0.456 -16.722 -29.030 1.00 62.97 104 LYS A CA 1
ATOM 835 C C . LYS A 1 104 ? -0.104 -18.152 -29.078 1.00 62.97 104 LYS A C 1
ATOM 837 O O . LYS A 1 104 ? -1.003 -18.425 -29.859 1.00 62.97 104 LYS A O 1
ATOM 842 N N . GLU A 1 105 ? 0.378 -19.036 -28.205 1.00 64.75 105 GLU A N 1
ATOM 843 C CA . GLU A 1 105 ? -0.063 -20.439 -28.098 1.00 64.75 105 GLU A CA 1
ATOM 844 C C . GLU A 1 105 ? -1.477 -20.608 -27.507 1.00 64.75 105 GLU A C 1
ATOM 846 O O . GLU A 1 105 ? -2.060 -21.681 -27.619 1.00 64.75 105 GLU A O 1
ATOM 851 N N . LEU A 1 106 ? -2.043 -19.564 -26.890 1.00 60.12 106 LEU A N 1
ATOM 852 C CA . LEU A 1 106 ? -3.391 -19.554 -26.311 1.00 60.12 106 LEU A CA 1
ATOM 853 C C . LEU A 1 106 ? -4.335 -18.664 -27.129 1.00 60.12 106 LEU A C 1
ATOM 855 O O . LEU A 1 106 ? -5.077 -17.869 -26.564 1.00 60.12 106 LEU A O 1
ATOM 859 N N . ALA A 1 107 ? -4.257 -18.734 -28.462 1.00 70.44 107 ALA A N 1
ATOM 860 C CA . ALA A 1 107 ? -5.051 -17.903 -29.377 1.00 70.44 107 ALA A CA 1
ATOM 861 C C . ALA A 1 107 ? -4.924 -16.382 -29.125 1.00 70.44 107 ALA A C 1
ATOM 863 O O . ALA A 1 107 ? -5.832 -15.618 -29.435 1.00 70.44 107 ALA A O 1
ATOM 864 N N . GLY A 1 108 ? -3.797 -15.937 -28.556 1.00 68.00 108 GLY A N 1
ATOM 865 C CA . GLY A 1 108 ? -3.608 -14.537 -28.180 1.00 68.00 108 GLY A CA 1
ATOM 866 C C . GLY A 1 108 ? -4.312 -14.140 -26.881 1.00 68.00 108 GLY A C 1
ATOM 867 O O . GLY A 1 108 ? -4.532 -12.956 -26.674 1.00 68.00 108 GLY A O 1
ATOM 868 N N . ALA A 1 109 ? -4.651 -15.086 -25.999 1.00 73.56 109 ALA A N 1
ATOM 869 C CA . ALA A 1 109 ? -5.171 -14.766 -24.675 1.00 73.56 109 ALA A CA 1
ATOM 870 C C . ALA A 1 109 ? -4.168 -13.921 -23.877 1.00 73.56 109 ALA A C 1
ATOM 872 O O . ALA A 1 109 ? -2.957 -14.196 -23.865 1.00 73.56 109 ALA A O 1
ATOM 873 N N . GLN A 1 110 ? -4.694 -12.904 -23.199 1.00 72.75 110 GLN A N 1
ATOM 874 C CA . GLN A 1 110 ? -3.934 -12.090 -22.265 1.00 72.75 110 GLN A CA 1
ATOM 875 C C . GLN A 1 110 ? -3.680 -12.883 -20.984 1.00 72.75 110 GLN A C 1
ATOM 877 O O . GLN A 1 110 ? -4.580 -13.535 -20.454 1.00 72.75 110 GLN A O 1
ATOM 882 N N . MET A 1 111 ? -2.437 -12.875 -20.516 1.00 75.00 111 MET A N 1
ATOM 883 C CA . MET A 1 111 ? -2.052 -13.566 -19.295 1.00 75.00 111 MET A CA 1
ATOM 884 C C . MET A 1 111 ? -1.913 -12.583 -18.149 1.00 75.00 111 MET A C 1
ATOM 886 O O . MET A 1 111 ? -1.258 -11.553 -18.282 1.00 75.00 111 MET A O 1
ATOM 890 N N . TYR A 1 112 ? -2.436 -12.979 -16.998 1.00 81.44 112 TYR A N 1
ATOM 891 C CA . TYR A 1 112 ? -2.337 -12.220 -15.765 1.00 81.44 112 TYR A CA 1
ATOM 892 C C . TYR A 1 112 ? -1.694 -13.071 -14.675 1.00 81.44 112 TYR A C 1
ATOM 894 O O . TYR A 1 112 ? -1.878 -14.291 -14.615 1.00 81.44 112 TYR A O 1
ATOM 902 N N . LYS A 1 113 ? -0.921 -12.424 -13.806 1.00 84.38 113 LYS A N 1
ATOM 903 C CA . LYS A 1 113 ? -0.438 -13.001 -12.555 1.00 84.38 113 LYS A CA 1
ATOM 904 C C . LYS A 1 113 ? -1.136 -12.303 -11.403 1.00 84.38 113 LYS A C 1
ATOM 906 O O . LYS A 1 113 ? -0.781 -11.171 -11.086 1.00 84.38 113 LYS A O 1
ATOM 911 N N . GLN A 1 114 ? -2.048 -13.019 -10.759 1.00 89.56 114 GLN A N 1
ATOM 912 C CA . GLN A 1 114 ? -2.703 -12.575 -9.538 1.00 89.56 114 GLN A CA 1
ATOM 913 C C . GLN A 1 114 ? -2.011 -13.174 -8.307 1.00 89.56 114 GLN A C 1
ATOM 915 O O . GLN A 1 114 ? -1.679 -14.365 -8.299 1.00 89.56 114 GLN A O 1
ATOM 920 N N . ALA A 1 115 ? -1.767 -12.364 -7.281 1.00 91.62 115 ALA A N 1
ATOM 921 C CA . ALA A 1 115 ? -1.250 -12.828 -5.997 1.00 91.62 115 ALA A CA 1
ATOM 922 C C . ALA A 1 115 ? -1.605 -11.866 -4.853 1.00 91.62 115 ALA A C 1
ATOM 924 O O . ALA A 1 115 ? -1.965 -10.716 -5.079 1.00 91.62 115 ALA A O 1
ATOM 925 N N . ASP A 1 116 ? -1.453 -12.364 -3.627 1.00 93.94 116 ASP A N 1
ATOM 926 C CA . ASP A 1 116 ? -1.548 -11.613 -2.375 1.00 93.94 116 ASP A CA 1
ATOM 927 C C . ASP A 1 116 ? -0.175 -11.623 -1.687 1.00 93.94 116 ASP A C 1
ATOM 929 O O . ASP A 1 116 ? 0.526 -12.644 -1.690 1.00 93.94 116 ASP A O 1
ATOM 933 N N . MET A 1 117 ? 0.246 -10.480 -1.145 1.00 94.50 117 MET A N 1
ATOM 934 C CA . MET A 1 117 ? 1.557 -10.319 -0.520 1.00 94.50 117 MET A CA 1
ATOM 935 C C . MET A 1 117 ? 1.472 -9.514 0.775 1.00 94.50 117 MET A C 1
ATOM 937 O O . MET A 1 117 ? 0.995 -8.386 0.781 1.00 94.50 117 MET A O 1
ATOM 941 N N . ASN A 1 118 ? 2.050 -10.048 1.853 1.00 95.06 118 ASN A N 1
ATOM 942 C CA . ASN A 1 118 ? 2.322 -9.271 3.060 1.00 95.06 118 ASN A CA 1
ATOM 943 C C . ASN A 1 118 ? 3.505 -8.320 2.819 1.00 95.06 118 ASN A C 1
ATOM 945 O O . ASN A 1 118 ? 4.600 -8.757 2.446 1.00 95.06 118 ASN A O 1
ATOM 949 N N . LEU A 1 119 ? 3.291 -7.029 3.055 1.00 96.56 119 LEU A N 1
ATOM 950 C CA . LEU A 1 119 ? 4.278 -5.989 2.802 1.00 96.56 119 LEU A CA 1
ATOM 951 C C . LEU A 1 119 ? 5.098 -5.591 4.032 1.00 96.56 119 LEU A C 1
ATOM 953 O O . LEU A 1 119 ? 6.037 -4.818 3.878 1.00 96.56 119 LEU A O 1
ATOM 957 N N . ASN A 1 120 ? 4.814 -6.117 5.226 1.00 93.19 120 ASN A N 1
ATOM 958 C CA . ASN A 1 120 ? 5.355 -5.610 6.495 1.00 93.19 120 ASN A CA 1
ATOM 959 C C . ASN A 1 120 ? 6.864 -5.387 6.486 1.00 93.19 120 ASN A C 1
ATOM 961 O O . ASN A 1 120 ? 7.326 -4.373 6.996 1.00 93.19 120 ASN A O 1
ATOM 965 N N . ARG A 1 121 ? 7.637 -6.292 5.871 1.00 92.88 121 ARG A N 1
ATOM 966 C CA . ARG A 1 121 ? 9.101 -6.165 5.797 1.00 92.88 121 ARG A CA 1
ATOM 967 C C . ARG A 1 121 ? 9.564 -4.835 5.191 1.00 92.88 121 ARG A C 1
ATOM 969 O O . ARG A 1 121 ? 10.606 -4.329 5.582 1.00 92.88 121 ARG A O 1
ATOM 976 N N . TYR A 1 122 ? 8.796 -4.266 4.262 1.00 94.31 122 TYR A N 1
ATOM 977 C CA . TYR A 1 122 ? 9.109 -2.995 3.609 1.00 94.31 122 TYR A CA 1
ATOM 978 C C . TYR A 1 122 ? 8.801 -1.783 4.494 1.00 94.31 122 TYR A C 1
ATOM 980 O O . TYR A 1 122 ? 9.389 -0.725 4.296 1.00 94.31 122 TYR A O 1
ATOM 988 N N . PHE A 1 123 ? 7.915 -1.956 5.478 1.00 92.62 123 PHE A N 1
ATOM 989 C CA . PHE A 1 123 ? 7.472 -0.910 6.398 1.00 92.62 123 PHE A CA 1
ATOM 990 C C . PHE A 1 123 ? 8.225 -0.936 7.733 1.00 92.62 123 PHE A C 1
ATOM 992 O O . PHE A 1 123 ? 8.400 0.106 8.355 1.00 92.62 123 PHE A O 1
ATOM 999 N N . THR A 1 124 ? 8.674 -2.110 8.187 1.00 90.12 124 THR A N 1
ATOM 1000 C CA . THR A 1 124 ? 9.208 -2.283 9.548 1.00 90.12 124 THR A CA 1
ATOM 1001 C C . THR A 1 124 ? 10.712 -2.518 9.614 1.00 90.12 124 THR A C 1
ATOM 1003 O O . THR A 1 124 ? 11.321 -2.249 10.649 1.00 90.12 124 THR A O 1
ATOM 1006 N N . HIS A 1 125 ? 11.341 -3.029 8.552 1.00 90.12 125 HIS A N 1
ATOM 1007 C CA . HIS A 1 125 ? 12.779 -3.296 8.572 1.00 90.12 125 HIS A CA 1
ATOM 1008 C C . HIS A 1 125 ? 13.575 -2.032 8.246 1.00 90.12 125 HIS A C 1
ATOM 1010 O O . HIS A 1 125 ? 13.187 -1.248 7.383 1.00 90.12 125 HIS A O 1
ATOM 1016 N N . ALA A 1 126 ? 14.755 -1.888 8.857 1.00 86.12 126 ALA A N 1
ATOM 1017 C CA . ALA A 1 126 ? 15.662 -0.770 8.587 1.00 86.12 126 ALA A CA 1
ATOM 1018 C C . ALA A 1 126 ? 16.055 -0.657 7.099 1.00 86.12 126 ALA A C 1
ATOM 1020 O O . ALA A 1 126 ? 16.242 0.445 6.595 1.00 86.12 126 ALA A O 1
ATOM 1021 N N . THR A 1 127 ? 16.143 -1.791 6.394 1.00 89.06 127 THR A N 1
ATOM 1022 C CA . THR A 1 127 ? 16.440 -1.862 4.953 1.00 89.06 127 THR A CA 1
ATOM 1023 C C . THR A 1 127 ? 15.190 -1.874 4.077 1.00 89.06 127 THR A C 1
ATOM 1025 O O . THR A 1 127 ? 15.313 -1.935 2.859 1.00 89.06 127 THR A O 1
ATOM 1028 N N . GLY A 1 128 ? 13.985 -1.815 4.654 1.00 90.00 128 GLY A N 1
ATOM 1029 C CA . GLY A 1 128 ? 12.732 -2.063 3.940 1.00 90.00 128 GLY A CA 1
ATOM 1030 C C . GLY A 1 128 ? 12.507 -1.123 2.754 1.00 90.00 128 GLY A C 1
ATOM 1031 O O . GLY A 1 128 ? 12.161 -1.578 1.666 1.00 90.00 128 GLY A O 1
ATOM 1032 N N . THR A 1 129 ? 12.783 0.172 2.924 1.00 90.94 129 THR A N 1
ATOM 1033 C CA . THR A 1 129 ? 12.704 1.158 1.835 1.00 90.94 129 THR A CA 1
ATOM 1034 C C . THR A 1 129 ? 13.696 0.849 0.709 1.00 90.94 129 THR A C 1
ATOM 1036 O O . THR A 1 129 ? 13.328 0.893 -0.464 1.00 90.94 129 THR A O 1
ATOM 1039 N N . ASP A 1 130 ? 14.935 0.481 1.042 1.00 89.19 130 ASP A N 1
ATOM 1040 C CA . ASP A 1 130 ? 15.951 0.128 0.042 1.00 89.19 130 ASP A CA 1
ATOM 1041 C C . ASP A 1 130 ? 15.596 -1.179 -0.683 1.00 89.19 130 ASP A C 1
ATOM 1043 O O . ASP A 1 130 ? 15.778 -1.292 -1.897 1.00 89.19 130 ASP A O 1
ATOM 1047 N N . ASP A 1 131 ? 15.050 -2.154 0.045 1.00 90.88 131 ASP A N 1
ATOM 1048 C CA . ASP A 1 131 ? 14.582 -3.430 -0.496 1.00 90.88 131 ASP A CA 1
ATOM 1049 C C . ASP A 1 131 ? 13.397 -3.231 -1.453 1.00 90.88 131 ASP A C 1
ATOM 1051 O O . ASP A 1 131 ? 13.303 -3.915 -2.476 1.00 90.88 131 ASP A O 1
ATOM 1055 N N . LEU A 1 132 ? 12.509 -2.276 -1.157 1.00 92.88 132 LEU A N 1
ATOM 1056 C CA . LEU A 1 132 ? 11.409 -1.891 -2.038 1.00 92.88 132 LEU A CA 1
ATOM 1057 C C . LEU A 1 132 ? 11.940 -1.256 -3.334 1.00 92.88 132 LEU A C 1
ATOM 1059 O O . LEU A 1 132 ? 11.570 -1.686 -4.428 1.00 92.88 132 LEU A O 1
ATOM 1063 N N . LEU A 1 133 ? 12.884 -0.314 -3.225 1.00 90.75 133 LEU A N 1
ATOM 1064 C CA . LEU A 1 133 ? 13.514 0.347 -4.377 1.00 90.75 133 LEU A CA 1
ATOM 1065 C C . LEU A 1 133 ? 14.275 -0.623 -5.293 1.00 90.75 133 LEU A C 1
ATOM 1067 O O . LEU A 1 133 ? 14.350 -0.391 -6.502 1.00 90.75 133 LEU A O 1
ATOM 1071 N N . ARG A 1 134 ? 14.831 -1.701 -4.727 1.00 88.81 134 ARG A N 1
ATOM 1072 C CA . ARG A 1 134 ? 15.594 -2.745 -5.435 1.00 88.81 134 ARG A CA 1
ATOM 1073 C C . ARG A 1 134 ? 14.742 -3.931 -5.888 1.00 88.81 134 ARG A C 1
ATOM 1075 O O . ARG A 1 134 ? 15.278 -4.865 -6.487 1.00 88.81 134 ARG A O 1
ATOM 1082 N N . SER A 1 135 ? 13.446 -3.931 -5.587 1.00 87.19 135 SER A N 1
ATOM 1083 C CA . SER A 1 135 ? 12.566 -5.051 -5.903 1.00 87.19 135 SER A CA 1
ATOM 1084 C C . SER A 1 135 ? 12.454 -5.269 -7.412 1.00 87.19 135 SER A C 1
ATOM 1086 O O . SER A 1 135 ? 12.165 -4.345 -8.168 1.00 87.19 135 SER A O 1
ATOM 1088 N N . ALA A 1 136 ? 12.624 -6.525 -7.831 1.00 83.88 136 ALA A N 1
ATOM 1089 C CA . ALA A 1 136 ? 12.397 -6.964 -9.208 1.00 83.88 136 ALA A CA 1
ATOM 1090 C C . ALA A 1 136 ? 10.953 -7.450 -9.461 1.00 83.88 136 ALA A C 1
ATOM 1092 O O . ALA A 1 136 ? 10.646 -8.006 -10.512 1.00 83.88 136 ALA A O 1
ATOM 1093 N N . ASN A 1 137 ? 10.065 -7.327 -8.471 1.00 87.81 137 ASN A N 1
ATOM 1094 C CA . ASN A 1 137 ? 8.653 -7.656 -8.637 1.00 87.81 137 ASN A CA 1
ATOM 1095 C C . ASN A 1 137 ? 7.921 -6.436 -9.210 1.00 87.81 137 ASN A C 1
ATOM 1097 O O . ASN A 1 137 ? 7.887 -5.406 -8.548 1.00 87.81 137 ASN A O 1
ATOM 1101 N N . GLU A 1 138 ? 7.308 -6.576 -10.388 1.00 87.50 138 GLU A N 1
ATOM 1102 C CA . GLU A 1 138 ? 6.604 -5.488 -11.091 1.00 87.50 138 GLU A CA 1
ATOM 1103 C C . GLU A 1 138 ? 5.534 -4.791 -10.230 1.00 87.50 138 GLU A C 1
ATOM 1105 O O . GLU A 1 138 ? 5.421 -3.573 -10.266 1.00 87.50 138 GLU A O 1
ATOM 1110 N N . ALA A 1 139 ? 4.787 -5.520 -9.394 1.00 91.38 139 ALA A N 1
ATOM 1111 C CA . ALA A 1 139 ? 3.766 -4.918 -8.532 1.00 91.38 139 ALA A CA 1
ATOM 1112 C C . ALA A 1 139 ? 4.389 -4.032 -7.443 1.00 91.38 139 ALA A C 1
ATOM 1114 O O . ALA A 1 139 ? 3.961 -2.906 -7.219 1.00 91.38 139 ALA A O 1
ATOM 1115 N N . LEU A 1 140 ? 5.462 -4.515 -6.809 1.00 93.62 140 LEU A N 1
ATOM 1116 C CA . LEU A 1 140 ? 6.241 -3.709 -5.863 1.00 93.62 140 LEU A CA 1
ATOM 1117 C C . LEU A 1 140 ? 6.973 -2.563 -6.557 1.00 93.62 140 LEU A C 1
ATOM 1119 O O . LEU A 1 140 ? 7.233 -1.538 -5.935 1.00 93.62 140 LEU A O 1
ATOM 1123 N N . TYR A 1 141 ? 7.317 -2.753 -7.832 1.00 90.50 141 TYR A N 1
ATOM 1124 C CA . TYR A 1 141 ? 7.924 -1.722 -8.643 1.00 90.50 141 TYR A CA 1
ATOM 1125 C C . TYR A 1 141 ? 6.920 -0.565 -8.831 1.00 90.50 141 TYR A C 1
ATOM 1127 O O . TYR A 1 141 ? 7.188 0.566 -8.443 1.00 90.50 141 TYR A O 1
ATOM 1135 N N . ILE A 1 142 ? 5.716 -0.864 -9.311 1.00 91.25 142 ILE A N 1
ATOM 1136 C CA . ILE A 1 142 ? 4.648 0.130 -9.489 1.00 91.25 142 ILE A CA 1
ATOM 1137 C C . ILE A 1 142 ? 4.279 0.796 -8.157 1.00 91.25 142 ILE A C 1
ATOM 1139 O O . ILE A 1 142 ? 4.139 2.014 -8.098 1.00 91.25 142 ILE A O 1
ATOM 1143 N N . LEU A 1 143 ? 4.194 0.026 -7.067 1.00 94.50 143 LEU A N 1
ATOM 1144 C CA . LEU A 1 143 ? 3.929 0.574 -5.736 1.00 94.50 143 LEU A CA 1
ATOM 1145 C C . LEU A 1 143 ? 4.980 1.615 -5.317 1.00 94.50 143 LEU A C 1
ATOM 1147 O O . LEU A 1 143 ? 4.630 2.684 -4.819 1.00 94.50 143 LEU A O 1
ATOM 1151 N N . ALA A 1 144 ? 6.263 1.301 -5.514 1.00 94.12 144 ALA A N 1
ATOM 1152 C CA . ALA A 1 144 ? 7.350 2.211 -5.180 1.00 94.12 144 ALA A CA 1
ATOM 1153 C C . ALA A 1 144 ? 7.273 3.501 -6.004 1.00 94.12 144 ALA A C 1
ATOM 1155 O O . ALA A 1 144 ? 7.455 4.574 -5.439 1.00 94.12 144 ALA A O 1
ATOM 1156 N N . ASP A 1 145 ? 6.969 3.399 -7.300 1.00 91.94 145 ASP A N 1
ATOM 1157 C CA . ASP A 1 145 ? 6.845 4.558 -8.189 1.00 91.94 145 ASP A CA 1
ATOM 1158 C C . ASP A 1 145 ? 5.709 5.484 -7.725 1.00 91.94 145 ASP A C 1
ATOM 1160 O O . ASP A 1 145 ? 5.920 6.683 -7.563 1.00 91.94 145 ASP A O 1
ATOM 1164 N N . VAL A 1 146 ? 4.543 4.932 -7.367 1.00 93.06 146 VAL A N 1
ATOM 1165 C CA . VAL A 1 146 ? 3.439 5.735 -6.810 1.00 93.06 146 VAL A CA 1
ATOM 1166 C C . VAL A 1 146 ? 3.851 6.438 -5.521 1.00 93.06 146 VAL A C 1
ATOM 1168 O O . VAL A 1 146 ? 3.585 7.626 -5.363 1.00 93.06 146 VAL A O 1
ATOM 1171 N N . PHE A 1 147 ? 4.528 5.741 -4.608 1.00 94.56 147 PHE A N 1
ATOM 1172 C CA . PHE A 1 147 ? 4.965 6.347 -3.346 1.00 94.56 147 PHE A CA 1
ATOM 1173 C C . PHE A 1 147 ? 6.084 7.383 -3.525 1.00 94.56 147 PHE A C 1
ATOM 1175 O O . PHE A 1 147 ? 6.313 8.187 -2.623 1.00 94.56 147 PHE A O 1
ATOM 1182 N N . ILE A 1 148 ? 6.796 7.360 -4.649 1.00 93.44 148 ILE A N 1
ATOM 1183 C CA . ILE A 1 148 ? 7.808 8.356 -5.006 1.00 93.44 148 ILE A CA 1
ATOM 1184 C C . ILE A 1 148 ? 7.152 9.593 -5.639 1.00 93.44 148 ILE A C 1
ATOM 1186 O O . ILE A 1 148 ? 7.520 10.731 -5.316 1.00 93.44 148 ILE A O 1
ATOM 1190 N N . ASP A 1 149 ? 6.177 9.371 -6.519 1.00 91.44 149 ASP A N 1
ATOM 1191 C CA . ASP A 1 149 ? 5.578 10.403 -7.367 1.00 91.44 149 ASP A CA 1
ATOM 1192 C C . ASP A 1 149 ? 4.417 11.139 -6.700 1.00 91.44 149 ASP A C 1
ATOM 1194 O O . ASP A 1 149 ? 4.112 12.281 -7.058 1.00 91.44 149 ASP A O 1
ATOM 1198 N N . LYS A 1 150 ? 3.739 10.491 -5.750 1.00 90.62 150 LYS A N 1
ATOM 1199 C CA . LYS A 1 150 ? 2.548 11.016 -5.081 1.00 90.62 150 LYS A CA 1
ATOM 1200 C C . LYS A 1 150 ? 2.793 11.164 -3.594 1.00 90.62 150 LYS A C 1
ATOM 1202 O O . LYS A 1 150 ? 3.370 10.294 -2.955 1.00 90.62 150 LYS A O 1
ATOM 1207 N N . GLU A 1 151 ? 2.314 12.263 -3.034 1.00 91.56 151 GLU A N 1
ATOM 1208 C CA . GLU A 1 151 ? 2.084 12.357 -1.598 1.00 91.56 151 GLU A CA 1
ATOM 1209 C C . GLU A 1 151 ? 0.745 11.682 -1.293 1.00 91.56 151 GLU A C 1
ATOM 1211 O O . GLU A 1 151 ? -0.222 11.885 -2.029 1.00 91.56 151 GLU A O 1
ATOM 1216 N N . ILE A 1 152 ? 0.704 10.852 -0.249 1.00 93.38 152 ILE A N 1
ATOM 1217 C CA . ILE A 1 152 ? -0.520 10.207 0.230 1.00 93.38 152 ILE A CA 1
ATOM 1218 C C . ILE A 1 152 ? -0.839 10.810 1.600 1.00 93.38 152 ILE A C 1
ATOM 1220 O O . ILE A 1 152 ? -0.279 10.363 2.608 1.00 93.38 152 ILE A O 1
ATOM 1224 N N . PRO A 1 153 ? -1.696 11.846 1.660 1.00 92.38 153 PRO A N 1
ATOM 1225 C CA . PRO A 1 153 ? -2.061 12.471 2.918 1.00 92.38 153 PRO A CA 1
ATOM 1226 C C . PRO A 1 153 ? -2.754 11.473 3.842 1.00 92.38 153 PRO A C 1
ATOM 1228 O O . PRO A 1 153 ? -3.634 10.720 3.424 1.00 92.38 153 PRO A O 1
ATOM 1231 N N . GLU A 1 154 ? -2.412 11.513 5.128 1.00 94.81 154 GLU A N 1
ATOM 1232 C CA . GLU A 1 154 ? -3.079 10.694 6.144 1.00 94.81 154 GLU A CA 1
ATOM 1233 C C . GLU A 1 154 ? -4.601 10.926 6.150 1.00 94.81 154 GLU A C 1
ATOM 1235 O O . GLU A 1 154 ? -5.386 9.989 6.281 1.00 94.81 154 GLU A O 1
ATOM 1240 N N . THR A 1 155 ? -5.024 12.175 5.931 1.00 93.75 155 THR A N 1
ATOM 1241 C CA . THR A 1 155 ? -6.438 12.565 5.851 1.00 93.75 155 THR A CA 1
ATOM 1242 C C . THR A 1 155 ? -7.188 11.830 4.752 1.00 93.75 155 THR A C 1
ATOM 1244 O O . THR A 1 155 ? -8.348 11.478 4.944 1.00 93.75 155 THR A O 1
ATOM 1247 N N . ASP A 1 156 ? -6.543 11.572 3.617 1.00 95.12 156 ASP A N 1
ATOM 1248 C CA . ASP A 1 156 ? -7.187 10.925 2.475 1.00 95.12 156 ASP A CA 1
ATOM 1249 C C . ASP A 1 156 ? -7.405 9.439 2.759 1.00 95.12 156 ASP A C 1
ATOM 1251 O O . ASP A 1 156 ? -8.459 8.901 2.425 1.00 95.12 156 ASP A O 1
ATOM 1255 N N . ILE A 1 157 ? -6.464 8.802 3.465 1.00 94.81 157 ILE A N 1
ATOM 1256 C CA . ILE A 1 157 ? -6.602 7.420 3.942 1.00 94.81 157 ILE A CA 1
ATOM 1257 C C . ILE A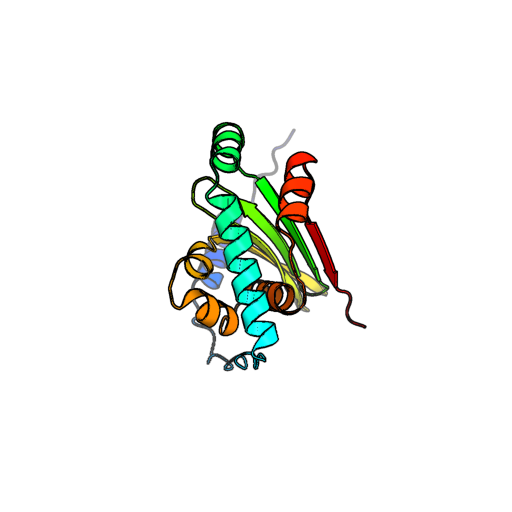 1 157 ? -7.781 7.322 4.913 1.00 94.81 157 ILE A C 1
ATOM 1259 O O . ILE A 1 157 ? -8.661 6.482 4.732 1.00 94.81 157 ILE A O 1
ATOM 1263 N N . TRP A 1 158 ? -7.840 8.202 5.916 1.00 94.94 158 TRP A N 1
ATOM 1264 C CA . TRP A 1 158 ? -8.941 8.210 6.879 1.00 94.94 158 TRP A CA 1
ATOM 1265 C C . TRP A 1 158 ? -10.294 8.473 6.224 1.00 94.94 158 TRP A C 1
ATOM 1267 O O . TRP A 1 158 ? -11.266 7.788 6.537 1.00 94.94 158 TRP A O 1
ATOM 1277 N N . ASN A 1 159 ? -10.355 9.422 5.290 1.00 93.00 159 ASN A N 1
ATOM 1278 C CA . ASN A 1 159 ? -11.574 9.724 4.547 1.00 93.00 159 ASN A CA 1
ATOM 1279 C C . ASN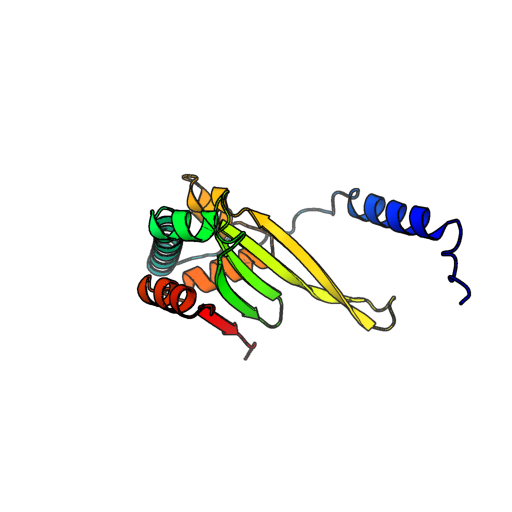 A 1 159 ? -12.022 8.536 3.690 1.00 93.00 159 ASN A C 1
ATOM 1281 O O . ASN A 1 159 ? -13.214 8.238 3.653 1.00 93.00 159 ASN A O 1
ATOM 1285 N N . ALA A 1 160 ? -11.097 7.848 3.019 1.00 91.88 160 ALA A N 1
ATOM 1286 C CA . ALA A 1 160 ? -11.415 6.658 2.237 1.00 91.88 160 ALA A CA 1
ATOM 1287 C C . ALA A 1 160 ? -12.009 5.560 3.133 1.00 91.88 160 ALA A C 1
ATOM 1289 O O . ALA A 1 160 ? -13.114 5.086 2.874 1.00 91.88 160 ALA A O 1
ATOM 1290 N N . ILE A 1 161 ? -11.350 5.256 4.256 1.00 92.50 161 ILE A N 1
ATOM 1291 C CA . ILE A 1 161 ? -11.809 4.245 5.220 1.00 92.50 161 ILE A CA 1
ATOM 1292 C C . ILE A 1 161 ? -13.183 4.608 5.796 1.00 92.50 161 ILE A C 1
ATOM 1294 O O . ILE A 1 161 ? -14.078 3.765 5.823 1.00 92.50 161 ILE A O 1
ATOM 1298 N N . ALA A 1 162 ? -13.385 5.862 6.210 1.00 91.38 162 ALA A N 1
ATOM 1299 C CA . ALA A 1 162 ? -14.650 6.319 6.786 1.00 91.38 162 ALA A CA 1
ATOM 1300 C C . ALA A 1 162 ? -15.834 6.207 5.808 1.00 91.38 162 ALA A C 1
ATOM 1302 O O . ALA A 1 162 ? -16.969 6.006 6.239 1.00 91.38 162 ALA A O 1
ATOM 1303 N N . ASN A 1 163 ? -15.571 6.321 4.503 1.00 91.50 163 ASN A N 1
ATOM 1304 C CA . ASN A 1 163 ? -16.581 6.216 3.451 1.00 91.50 163 ASN A CA 1
ATOM 1305 C C . ASN A 1 163 ? -16.698 4.805 2.845 1.00 91.50 163 ASN A C 1
ATOM 1307 O O . ASN A 1 163 ? -17.539 4.598 1.971 1.00 91.50 163 ASN A O 1
ATOM 1311 N N . GLY A 1 164 ? -15.876 3.843 3.279 1.00 88.69 164 GLY A N 1
ATOM 1312 C CA . GLY A 1 164 ? -15.802 2.517 2.659 1.00 88.69 164 GLY A CA 1
ATOM 1313 C C . GLY A 1 164 ? -15.296 2.544 1.209 1.00 88.69 164 GLY A C 1
ATOM 1314 O O . GLY A 1 164 ? -15.688 1.695 0.411 1.00 88.69 164 GLY A O 1
ATOM 1315 N N . ASP A 1 165 ? -14.465 3.528 0.858 1.00 93.38 165 ASP A N 1
ATOM 1316 C CA . ASP A 1 165 ? -13.833 3.685 -0.459 1.00 93.38 165 ASP A CA 1
ATOM 1317 C C . ASP A 1 165 ? -12.308 3.482 -0.356 1.00 93.38 165 ASP A C 1
ATOM 1319 O O . ASP A 1 165 ? -11.762 3.178 0.705 1.00 93.38 165 ASP A O 1
ATOM 1323 N N . GLN A 1 166 ? -11.603 3.646 -1.471 1.00 94.31 166 GLN A N 1
ATOM 1324 C CA . GLN A 1 166 ? -10.148 3.585 -1.558 1.00 94.31 166 GLN A CA 1
ATOM 1325 C C . GLN A 1 166 ? -9.612 4.886 -2.157 1.00 94.31 166 GLN A C 1
ATOM 1327 O O . GLN A 1 166 ? -10.203 5.441 -3.082 1.00 94.31 166 GLN A O 1
ATOM 1332 N N . VAL A 1 167 ? -8.452 5.347 -1.686 1.00 94.81 167 VAL A N 1
ATOM 1333 C CA . VAL A 1 167 ? -7.678 6.360 -2.415 1.00 94.81 167 VAL A CA 1
ATOM 1334 C C . VAL A 1 167 ? -7.269 5.744 -3.752 1.00 94.81 167 VAL A C 1
ATOM 1336 O O . VAL A 1 167 ? -6.699 4.657 -3.760 1.00 94.81 167 VAL A O 1
ATOM 1339 N N . ARG A 1 168 ? -7.564 6.396 -4.882 1.00 95.25 168 ARG A N 1
ATOM 1340 C CA . ARG A 1 168 ? -7.316 5.814 -6.212 1.00 95.25 168 ARG A CA 1
ATOM 1341 C C . ARG A 1 168 ? -6.251 6.575 -6.977 1.00 95.25 168 ARG A C 1
ATOM 1343 O O . ARG A 1 168 ? -6.347 7.790 -7.147 1.00 95.25 168 ARG A O 1
ATOM 1350 N N . PHE A 1 169 ? -5.284 5.841 -7.508 1.00 92.62 169 PHE A N 1
ATOM 1351 C CA . PHE A 1 169 ? -4.311 6.356 -8.459 1.00 92.62 169 PHE A CA 1
ATOM 1352 C C . PHE A 1 169 ? -4.377 5.554 -9.754 1.00 92.62 169 PHE A C 1
ATOM 1354 O O . PHE A 1 169 ? -4.016 4.382 -9.773 1.00 92.62 169 PHE A O 1
ATOM 1361 N N . SER A 1 170 ? -4.794 6.199 -10.842 1.00 86.69 170 SER A N 1
ATOM 1362 C CA . SER A 1 170 ? -4.832 5.587 -12.171 1.00 86.69 170 SER A CA 1
ATOM 1363 C C . SER A 1 170 ? -3.805 6.245 -13.089 1.00 86.69 170 SER A C 1
ATOM 1365 O O . SER A 1 170 ? -3.744 7.473 -13.188 1.00 86.69 170 SER A O 1
ATOM 1367 N N . PHE A 1 171 ? -3.017 5.428 -13.786 1.00 78.19 171 PHE A N 1
ATOM 1368 C CA . PHE A 1 171 ? -2.006 5.875 -14.742 1.00 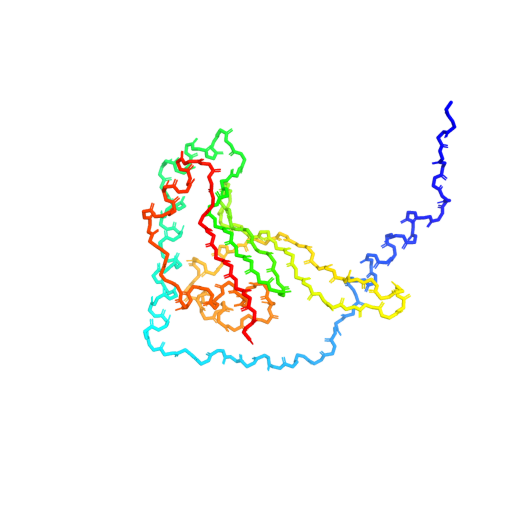78.19 171 PHE A CA 1
ATOM 1369 C C . PHE A 1 171 ? -2.238 5.207 -16.096 1.00 78.19 171 PHE A C 1
ATOM 1371 O O . PHE A 1 171 ? -2.152 3.985 -16.227 1.00 78.19 171 PHE A O 1
ATOM 1378 N N . MET A 1 172 ? -2.502 6.022 -17.112 1.00 59.81 172 MET A N 1
ATOM 1379 C CA . MET A 1 172 ? -2.453 5.605 -18.512 1.00 59.81 172 MET A CA 1
ATOM 1380 C C . MET A 1 172 ? -1.113 6.051 -19.090 1.00 59.81 172 MET A C 1
ATOM 1382 O O . MET A 1 172 ? -0.659 7.160 -18.793 1.00 59.81 172 MET A O 1
ATOM 1386 N N . SER A 1 173 ? -0.467 5.197 -19.880 1.00 47.38 173 SER A N 1
ATOM 1387 C CA . SER A 1 173 ? 0.728 5.602 -20.616 1.00 47.38 173 SER A CA 1
ATOM 1388 C C . SER A 1 173 ? 0.319 6.711 -21.592 1.00 47.38 173 SER A C 1
ATOM 1390 O O . SER A 1 173 ? -0.659 6.555 -22.325 1.00 47.38 173 SER A O 1
ATOM 1392 N N . ALA A 1 174 ? 1.025 7.844 -21.562 1.00 35.94 174 ALA A N 1
ATOM 1393 C CA . ALA A 1 174 ? 0.874 8.913 -22.551 1.00 35.94 174 ALA A CA 1
ATOM 1394 C C . ALA A 1 174 ? 1.501 8.527 -23.898 1.00 35.94 174 ALA A C 1
ATOM 1396 O O . ALA A 1 174 ? 2.531 7.810 -23.883 1.00 35.94 174 ALA A O 1
#

Sequence (174 aa):
MNMVKAPEKFLDEYLSRKKVLGGKAGAKSSVMPVRKVSAEELARLKINIQTLWGVYGTPEIREILAKEQEIRFLEIESEKASLSLMYREKGIFMEYEVNLGYRKELAGAQMYKQADMNLNRYFTHATGTDDLLRSANEALYILADVFIDKEIPETDIWNAIANGDQVRFSFMSA

Secondary structure (DSSP, 8-state):
----PPPTTHHHHHHHHHHHHTS---SS---PPPP---HHHHHHHHHHHHHHHHHHTSHHHHHHHTTSSEEEEEEEEESSEEEEEEEETTEEEEEEEEEEEEEGGGTTEEEEEEEEEE-HHHHHSTTHHHHHHT---HHHHHHHHHHHH----HHHHHHHHHHT--EEEEE---

pLDDT: mean 82.19, std 18.02, range [34.47, 98.06]